Protein AF-A0A969H919-F1 (afdb_monomer_lite)

pLDDT: mean 70.11, std 14.25, range [40.06, 89.38]

Radius of gyration: 25.32 Å; chains: 1; bounding box: 82×39×61 Å

Structure (mmCIF, N/CA/C/O backbone):
data_AF-A0A969H919-F1
#
_entry.id   AF-A0A969H919-F1
#
loop_
_atom_site.group_PDB
_atom_site.id
_atom_site.type_symbol
_atom_site.label_atom_id
_atom_site.label_alt_id
_atom_site.label_comp_id
_atom_site.label_asym_id
_atom_site.label_entity_id
_atom_site.label_seq_id
_atom_site.pdbx_PDB_ins_code
_atom_site.Cartn_x
_atom_site.Cartn_y
_atom_site.Cartn_z
_atom_site.occupancy
_atom_site.B_iso_or_equiv
_atom_site.auth_seq_id
_atom_site.auth_comp_id
_atom_site.auth_asym_id
_atom_site.auth_atom_id
_atom_site.pdbx_PDB_model_num
ATOM 1 N N . MET A 1 1 ? 28.931 14.947 -21.858 1.00 48.88 1 MET A N 1
ATOM 2 C CA . MET A 1 1 ? 27.547 15.293 -21.478 1.00 48.88 1 MET A CA 1
ATOM 3 C C . MET A 1 1 ? 27.307 14.638 -20.124 1.00 48.88 1 MET A C 1
ATOM 5 O O . MET A 1 1 ? 27.362 13.418 -20.054 1.00 48.88 1 MET A O 1
ATOM 9 N N . GLU A 1 2 ? 27.226 15.414 -19.039 1.00 43.44 2 GLU A N 1
ATOM 10 C CA . GLU A 1 2 ? 27.007 14.856 -17.694 1.00 43.44 2 GLU A CA 1
ATOM 11 C C . GLU A 1 2 ? 25.604 14.253 -17.611 1.00 43.44 2 GLU A C 1
ATOM 13 O O . GLU A 1 2 ? 24.612 14.937 -17.853 1.00 43.44 2 GLU A O 1
ATOM 18 N N . ILE A 1 3 ? 25.525 12.963 -17.283 1.00 48.75 3 ILE A N 1
ATOM 19 C CA . ILE A 1 3 ? 24.255 12.283 -17.038 1.00 48.75 3 ILE A CA 1
ATOM 20 C C . ILE A 1 3 ? 23.830 12.653 -15.620 1.00 48.75 3 ILE A C 1
ATOM 22 O O . ILE A 1 3 ? 24.345 12.113 -14.637 1.00 48.75 3 ILE A O 1
ATOM 26 N N . THR A 1 4 ? 22.912 13.607 -15.511 1.00 52.22 4 THR A N 1
ATOM 27 C CA . THR A 1 4 ? 22.287 13.974 -14.243 1.00 52.22 4 THR A CA 1
ATOM 28 C C . THR A 1 4 ? 21.532 12.750 -13.720 1.00 52.22 4 THR A C 1
ATOM 30 O O . THR A 1 4 ? 20.587 12.272 -14.345 1.00 52.22 4 THR A O 1
ATOM 33 N N . LYS A 1 5 ? 21.983 12.176 -12.599 1.00 56.66 5 LYS A N 1
ATOM 34 C CA . LYS A 1 5 ? 21.249 11.100 -11.918 1.00 56.66 5 LYS A CA 1
ATOM 35 C C . LYS A 1 5 ? 19.921 11.671 -11.416 1.00 56.66 5 LYS A C 1
ATOM 37 O O . LYS A 1 5 ? 19.916 12.774 -10.873 1.00 56.66 5 LYS A O 1
ATOM 42 N N . GLY A 1 6 ? 18.825 10.928 -11.590 1.00 55.72 6 GLY A N 1
ATOM 43 C CA . GLY A 1 6 ? 17.487 11.369 -11.186 1.00 55.72 6 GLY A CA 1
ATOM 44 C C . GLY A 1 6 ? 17.473 11.885 -9.746 1.00 55.72 6 GLY A C 1
ATOM 45 O O . GLY A 1 6 ? 17.909 11.186 -8.829 1.00 55.72 6 GLY A O 1
ATOM 46 N N . ASN A 1 7 ? 17.018 13.124 -9.563 1.00 61.56 7 ASN A N 1
ATOM 47 C CA . ASN A 1 7 ? 17.031 13.820 -8.282 1.00 61.56 7 ASN A CA 1
ATOM 48 C C . ASN A 1 7 ? 15.614 14.291 -7.931 1.00 61.56 7 ASN A C 1
ATOM 50 O O . ASN A 1 7 ? 15.040 15.130 -8.618 1.00 61.56 7 ASN A O 1
ATOM 54 N N . ASN A 1 8 ? 15.063 13.778 -6.828 1.00 64.06 8 ASN A N 1
ATOM 55 C CA . ASN A 1 8 ? 13.723 14.143 -6.351 1.00 64.06 8 ASN A CA 1
ATOM 56 C C . ASN A 1 8 ? 13.673 15.521 -5.664 1.00 64.06 8 ASN A C 1
ATOM 58 O O . ASN A 1 8 ? 12.596 15.977 -5.293 1.00 64.06 8 ASN A O 1
ATOM 62 N N . SER A 1 9 ? 14.817 16.186 -5.492 1.00 75.69 9 SER A N 1
ATOM 63 C CA . SER A 1 9 ? 14.928 17.515 -4.876 1.00 75.69 9 SER A CA 1
ATOM 64 C C . SER A 1 9 ? 14.802 18.664 -5.885 1.00 75.69 9 SER A C 1
ATOM 66 O O . SER A 1 9 ? 15.051 19.820 -5.540 1.00 75.69 9 SER A O 1
ATOM 68 N N . LEU A 1 10 ? 14.472 18.371 -7.146 1.00 75.31 10 LEU A N 1
ATOM 69 C CA . LEU A 1 10 ? 14.323 19.387 -8.183 1.00 75.31 10 LEU A CA 1
ATOM 70 C C . LEU A 1 10 ? 13.048 20.210 -7.976 1.00 75.31 10 LEU A C 1
ATOM 72 O O . LEU A 1 10 ? 11.982 19.688 -7.658 1.00 75.31 10 LEU A O 1
ATOM 76 N N . ASN A 1 11 ? 13.154 21.519 -8.202 1.00 81.12 11 ASN A N 1
ATOM 77 C CA . ASN A 1 11 ? 11.986 22.391 -8.222 1.00 81.12 11 ASN A CA 1
ATOM 78 C C . ASN A 1 11 ? 11.147 22.166 -9.497 1.00 81.12 11 ASN A C 1
ATOM 80 O O . ASN A 1 11 ? 11.610 21.595 -10.488 1.00 81.12 11 ASN A O 1
ATOM 84 N N . SER A 1 12 ? 9.909 22.660 -9.485 1.00 78.25 12 SER A N 1
ATOM 85 C CA . SER A 1 12 ? 8.939 22.473 -10.573 1.00 78.25 12 SER A CA 1
ATOM 86 C C . SER A 1 12 ? 9.439 22.953 -11.942 1.00 78.25 12 SER A C 1
ATOM 88 O O . SER A 1 12 ? 9.179 22.299 -12.952 1.00 78.25 12 SER A O 1
ATOM 90 N N . LYS A 1 13 ? 10.199 24.055 -11.989 1.00 85.12 13 LYS A N 1
ATOM 91 C CA . LYS A 1 13 ? 10.779 24.588 -13.231 1.00 85.12 13 LYS A CA 1
ATOM 92 C C . LYS A 1 13 ? 11.828 23.640 -13.813 1.00 85.12 13 LYS A C 1
ATOM 94 O O . LYS A 1 13 ? 11.820 23.394 -15.017 1.00 85.12 13 LYS A O 1
ATOM 99 N N . SER A 1 14 ? 12.707 23.096 -12.976 1.00 81.94 14 SER A N 1
ATOM 100 C CA . SER A 1 14 ? 13.729 22.138 -13.406 1.00 81.94 14 SER A CA 1
ATOM 101 C C . SER A 1 14 ? 13.105 20.835 -13.907 1.00 81.94 14 SER A C 1
ATOM 103 O O . SER A 1 14 ? 13.486 20.360 -14.973 1.00 81.94 14 SER A O 1
ATOM 105 N N . ILE A 1 15 ? 12.082 20.319 -13.214 1.00 79.81 15 ILE A N 1
ATOM 106 C CA . ILE A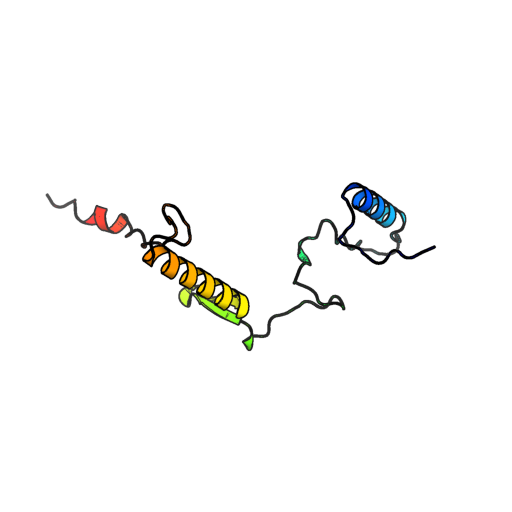 1 15 ? 11.338 19.118 -13.636 1.00 79.81 15 ILE A CA 1
ATOM 107 C C . ILE A 1 15 ? 10.713 19.315 -15.023 1.00 79.81 15 ILE A C 1
ATOM 109 O O . ILE A 1 15 ? 10.784 18.425 -15.869 1.00 79.81 15 ILE A O 1
ATOM 113 N N . PHE A 1 16 ? 10.127 20.487 -15.283 1.00 83.25 16 PHE A N 1
ATOM 114 C CA . PHE A 1 16 ? 9.547 20.801 -16.589 1.00 83.25 16 PHE A CA 1
ATOM 115 C C . PHE A 1 16 ? 10.595 20.785 -17.714 1.00 83.25 16 PHE A C 1
ATOM 117 O O . PHE A 1 16 ? 10.356 20.211 -18.777 1.00 83.25 16 PHE A O 1
ATOM 124 N N . ILE A 1 17 ? 11.770 21.379 -17.478 1.00 87.00 17 ILE A N 1
ATOM 125 C CA . ILE A 1 17 ? 12.865 21.407 -18.460 1.00 87.00 17 ILE A CA 1
ATOM 126 C C . ILE A 1 17 ? 13.380 19.993 -18.740 1.00 87.00 17 ILE A C 1
ATOM 128 O O . ILE A 1 17 ? 13.600 19.641 -19.898 1.00 87.00 17 ILE A O 1
ATOM 132 N N . GLU A 1 18 ? 13.562 19.178 -17.703 1.00 83.38 18 GLU A N 1
ATOM 133 C CA . GLU A 1 18 ? 14.007 17.793 -17.862 1.00 83.38 18 GLU A CA 1
ATOM 134 C C . GLU A 1 18 ? 12.984 16.942 -18.611 1.00 83.38 18 GLU A C 1
ATOM 136 O O . GLU A 1 18 ? 13.371 16.186 -19.499 1.00 83.38 18 GLU A O 1
ATOM 141 N N . ARG A 1 19 ? 11.685 17.118 -18.339 1.00 83.19 19 ARG A N 1
ATOM 142 C CA . ARG A 1 19 ? 10.613 16.444 -19.083 1.00 83.19 19 ARG A CA 1
ATOM 143 C C . ARG A 1 19 ? 10.652 16.801 -20.567 1.00 83.19 19 ARG A C 1
ATOM 145 O O . ARG A 1 19 ? 10.613 15.909 -21.405 1.00 83.19 19 ARG A O 1
ATOM 152 N N . LYS A 1 20 ? 10.805 18.086 -20.898 1.00 85.50 20 LYS A N 1
ATOM 153 C CA . LYS A 1 20 ? 10.901 18.531 -22.295 1.00 85.50 20 LYS A CA 1
ATOM 154 C C . LYS A 1 20 ? 12.134 17.951 -22.999 1.00 85.50 20 LYS A C 1
ATOM 156 O O . LYS A 1 20 ? 12.026 17.474 -24.121 1.00 85.50 20 LYS A O 1
ATOM 161 N N . LYS A 1 21 ? 13.287 17.922 -22.321 1.00 85.62 21 LYS A N 1
ATOM 162 C CA . LYS A 1 21 ? 14.509 17.296 -22.854 1.00 85.62 21 LYS A CA 1
ATOM 163 C C . LYS A 1 21 ? 14.358 15.792 -23.041 1.00 85.62 21 LYS A C 1
ATOM 165 O O . LYS A 1 21 ? 14.822 15.264 -24.042 1.00 85.62 21 LYS A O 1
ATOM 170 N N . TYR A 1 22 ? 13.725 15.104 -22.092 1.00 82.25 22 TYR A N 1
ATOM 171 C CA . TYR A 1 22 ? 13.392 13.692 -22.249 1.00 82.25 22 TYR A CA 1
ATOM 172 C C . TYR A 1 22 ? 12.500 13.497 -23.469 1.00 82.25 22 TYR A C 1
ATOM 174 O O . TYR A 1 22 ? 12.739 12.583 -24.244 1.00 82.25 22 TYR A O 1
ATOM 182 N N . ASP A 1 23 ? 11.530 14.386 -23.690 1.00 81.94 23 ASP A N 1
ATOM 183 C CA . ASP A 1 23 ? 10.648 14.284 -24.841 1.00 8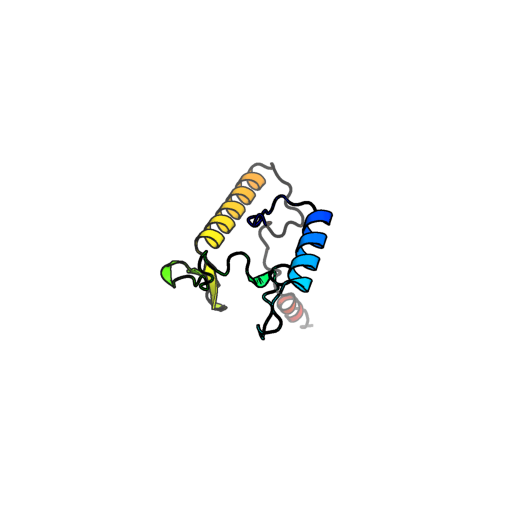1.94 23 ASP A CA 1
ATOM 184 C C . ASP A 1 23 ? 11.368 14.451 -26.183 1.00 81.94 23 ASP A C 1
ATOM 186 O O . ASP A 1 23 ? 11.057 13.703 -27.106 1.00 81.94 23 ASP A O 1
ATOM 190 N N . GLU A 1 24 ? 12.332 15.368 -26.260 1.00 84.56 24 GLU A N 1
ATOM 191 C CA . GLU A 1 24 ? 13.147 15.648 -27.452 1.00 84.56 24 GLU A CA 1
ATOM 192 C C . GLU A 1 24 ? 14.229 14.589 -27.714 1.00 84.56 24 GLU A C 1
ATOM 194 O O . GLU A 1 24 ? 14.577 14.330 -28.862 1.00 84.56 24 GLU A O 1
ATOM 199 N N . LEU A 1 25 ? 14.784 13.988 -26.658 1.00 84.62 25 LEU A N 1
ATOM 200 C CA . LEU A 1 25 ? 15.878 13.016 -26.754 1.00 84.62 25 LEU A CA 1
ATOM 201 C C . LEU A 1 25 ? 15.398 11.562 -26.763 1.00 84.62 25 LEU A C 1
ATOM 203 O O . LEU A 1 25 ? 16.216 10.660 -26.959 1.00 84.62 25 LEU A O 1
ATOM 207 N N . PHE A 1 26 ? 14.110 11.303 -26.506 1.00 81.56 26 PHE A N 1
ATOM 208 C CA . PHE A 1 26 ? 13.601 9.937 -26.479 1.00 81.56 26 PHE A CA 1
ATOM 209 C C . PHE A 1 26 ? 13.648 9.338 -27.892 1.00 81.56 26 PHE A C 1
ATOM 211 O O . PHE A 1 26 ? 13.060 9.907 -28.811 1.00 81.56 26 PHE A O 1
ATOM 218 N N . PRO A 1 27 ? 14.323 8.196 -28.091 1.00 83.31 27 PRO A N 1
ATOM 219 C CA . PRO A 1 27 ? 14.498 7.630 -29.419 1.00 83.31 27 PRO A CA 1
ATOM 220 C C . PRO A 1 27 ? 13.157 7.187 -30.016 1.00 83.31 27 PRO A C 1
ATOM 222 O O . PRO A 1 27 ? 12.437 6.385 -29.420 1.00 83.31 27 PRO A O 1
ATOM 225 N N . GLU A 1 28 ? 12.858 7.658 -31.231 1.00 79.31 28 GLU A N 1
ATOM 226 C CA . GLU A 1 28 ? 11.620 7.335 -31.964 1.00 79.31 28 GLU A CA 1
ATOM 227 C C . GLU A 1 28 ? 11.467 5.834 -32.255 1.00 79.31 28 GLU A C 1
ATOM 229 O O . GLU A 1 28 ? 10.359 5.333 -32.428 1.00 79.31 28 GLU A O 1
ATOM 234 N N . SER A 1 29 ? 12.576 5.089 -32.255 1.00 81.00 29 SER A N 1
ATOM 235 C CA . SER A 1 29 ? 12.586 3.635 -32.435 1.00 81.00 29 SER A CA 1
ATOM 236 C C . SER A 1 29 ? 11.944 2.865 -31.276 1.00 81.00 29 SER A C 1
ATOM 238 O O . SER A 1 29 ? 11.722 1.659 -31.389 1.00 81.00 29 SER A O 1
ATOM 240 N N . VAL A 1 30 ? 11.679 3.514 -30.138 1.00 76.69 30 VAL A N 1
ATOM 241 C CA . VAL A 1 30 ? 11.057 2.877 -28.975 1.00 76.69 30 VAL A CA 1
ATOM 242 C C . VAL A 1 30 ? 9.545 3.095 -29.019 1.00 76.69 30 VAL A C 1
ATOM 244 O O . VAL A 1 30 ? 9.041 4.176 -28.735 1.00 76.69 30 VAL A O 1
ATOM 247 N N . ILE A 1 31 ? 8.820 2.010 -29.310 1.00 69.31 31 ILE A N 1
ATOM 248 C CA . ILE A 1 31 ? 7.359 1.952 -29.530 1.00 69.31 31 ILE A CA 1
ATOM 249 C C . ILE A 1 31 ? 6.547 2.543 -28.364 1.00 69.31 31 ILE A C 1
ATOM 251 O O . ILE A 1 31 ? 5.424 3.009 -28.552 1.00 69.31 31 ILE A O 1
ATOM 255 N N . ARG A 1 32 ? 7.091 2.521 -27.142 1.00 69.19 32 ARG A N 1
ATOM 256 C CA . ARG A 1 32 ? 6.392 3.000 -25.950 1.00 69.19 32 ARG A CA 1
ATOM 257 C C . ARG A 1 32 ? 7.310 3.817 -25.056 1.00 69.19 32 ARG A C 1
ATOM 259 O O . ARG A 1 32 ? 8.221 3.291 -24.421 1.00 69.19 32 ARG A O 1
ATOM 266 N N . LYS A 1 33 ? 7.017 5.109 -24.973 1.00 70.56 33 LYS A N 1
ATOM 267 C CA . LYS A 1 33 ? 7.656 6.028 -24.038 1.00 70.56 33 LYS A CA 1
ATOM 268 C C . LYS A 1 33 ? 7.222 5.712 -22.612 1.00 70.56 33 LYS A C 1
ATOM 270 O O . LYS A 1 33 ? 6.026 5.645 -22.335 1.00 70.56 33 LYS A O 1
ATOM 275 N N . ILE A 1 34 ? 8.182 5.515 -21.713 1.00 65.25 34 ILE A N 1
ATOM 276 C CA . ILE A 1 34 ? 7.893 5.269 -20.298 1.00 65.25 34 ILE A CA 1
ATOM 277 C C . ILE A 1 34 ? 7.658 6.627 -19.627 1.00 65.25 34 ILE A C 1
ATOM 279 O O . ILE A 1 34 ? 8.602 7.359 -19.338 1.00 65.25 34 ILE A O 1
ATOM 283 N N . ASN A 1 35 ? 6.396 6.980 -19.385 1.00 66.25 35 ASN A N 1
ATOM 284 C CA . ASN A 1 35 ? 6.040 8.247 -18.751 1.00 66.25 35 ASN A CA 1
ATOM 285 C C . ASN A 1 35 ? 5.922 8.094 -17.227 1.00 66.25 35 ASN A C 1
ATOM 287 O O . ASN A 1 35 ? 4.827 8.061 -16.676 1.00 66.25 35 ASN A O 1
ATOM 291 N N . LEU A 1 36 ? 7.060 8.058 -16.531 1.00 66.56 36 LEU A N 1
ATOM 292 C CA . LEU A 1 36 ? 7.123 8.017 -15.060 1.00 66.56 36 LEU A CA 1
ATOM 293 C C . LEU A 1 36 ? 6.563 9.280 -14.363 1.00 66.56 36 LEU A C 1
ATOM 295 O O . LEU A 1 36 ? 6.380 9.271 -13.148 1.00 66.56 36 LEU A O 1
ATOM 299 N N . TRP A 1 37 ? 6.319 10.367 -15.103 1.00 65.50 37 TRP A N 1
ATOM 300 C CA . TRP A 1 37 ? 5.913 11.672 -14.570 1.00 65.50 37 TRP A CA 1
ATOM 301 C C . TRP A 1 37 ? 4.402 11.718 -14.351 1.00 65.50 37 TRP A C 1
ATOM 303 O O . TRP A 1 37 ? 3.939 12.210 -13.322 1.00 65.50 37 TRP A O 1
ATOM 313 N N . ASP A 1 38 ? 3.643 11.170 -15.301 1.00 62.12 38 ASP A N 1
ATOM 314 C CA . ASP A 1 38 ? 2.185 11.094 -15.210 1.00 62.12 38 ASP A CA 1
ATOM 315 C C . ASP A 1 38 ? 1.719 9.726 -14.676 1.00 62.12 38 ASP A C 1
ATOM 317 O O . ASP A 1 38 ? 0.670 9.632 -14.030 1.00 62.12 38 ASP A O 1
ATOM 321 N N . GLU A 1 39 ? 2.514 8.661 -14.855 1.00 58.44 39 GLU A N 1
ATOM 322 C CA . GLU A 1 39 ? 2.225 7.341 -14.290 1.00 58.44 39 GLU A CA 1
ATOM 323 C C . GLU A 1 39 ? 2.580 7.278 -12.795 1.00 58.44 39 GLU A C 1
ATOM 325 O O . GLU A 1 39 ? 3.534 6.632 -12.361 1.00 58.44 39 GLU A O 1
ATOM 330 N N . LYS A 1 40 ? 1.706 7.853 -11.956 1.00 56.81 40 LYS A N 1
ATOM 331 C CA . LYS A 1 40 ? 1.716 7.673 -10.484 1.00 56.81 40 LYS A CA 1
ATOM 332 C C . LYS A 1 40 ? 1.575 6.205 -10.043 1.00 56.81 40 LYS A C 1
ATOM 334 O O . LYS A 1 40 ? 1.695 5.886 -8.863 1.00 56.81 40 LYS A O 1
ATOM 339 N N . ASN A 1 41 ? 1.319 5.307 -10.991 1.00 52.44 41 ASN A N 1
ATOM 340 C CA . ASN A 1 41 ? 1.088 3.885 -10.791 1.00 52.44 41 ASN A CA 1
ATOM 341 C C . ASN A 1 41 ? 2.350 3.073 -10.489 1.00 52.44 41 ASN A C 1
ATOM 343 O O . ASN A 1 41 ? 2.222 1.866 -10.342 1.00 52.44 41 ASN A O 1
ATOM 347 N N . LEU A 1 42 ? 3.538 3.675 -10.404 1.00 48.84 42 LEU A N 1
ATOM 348 C CA . LEU A 1 42 ? 4.781 2.933 -10.155 1.00 48.84 42 LEU A CA 1
ATOM 349 C C . LEU A 1 42 ? 5.339 3.122 -8.741 1.00 48.84 42 LEU A C 1
ATOM 351 O O . LEU A 1 42 ? 6.153 2.312 -8.294 1.00 48.84 42 LEU A O 1
ATOM 355 N N . PHE A 1 43 ? 4.862 4.120 -7.988 1.00 47.31 43 PHE A N 1
ATOM 356 C CA . PHE A 1 43 ? 5.294 4.304 -6.603 1.00 47.31 43 PHE A CA 1
ATOM 357 C C . PHE A 1 43 ? 4.889 3.094 -5.749 1.00 47.31 43 PHE A C 1
ATOM 359 O O . PHE A 1 43 ? 3.707 2.802 -5.573 1.00 47.31 43 PHE A O 1
ATOM 366 N N . GLY A 1 44 ? 5.892 2.368 -5.247 1.00 55.25 44 GLY A N 1
ATOM 367 C CA . GLY A 1 44 ? 5.717 1.192 -4.389 1.00 55.25 44 GLY A CA 1
ATOM 368 C C . GLY A 1 44 ? 5.280 -0.093 -5.103 1.00 55.25 44 GLY A C 1
ATOM 369 O O . GLY A 1 44 ? 5.047 -1.092 -4.428 1.00 55.25 44 GLY A O 1
ATOM 370 N N . LYS A 1 45 ? 5.173 -0.089 -6.438 1.00 60.03 45 LYS A N 1
ATOM 371 C CA . LYS A 1 45 ? 4.721 -1.245 -7.233 1.00 60.03 45 LYS A CA 1
ATOM 372 C C . LYS A 1 45 ? 5.838 -1.970 -7.976 1.00 60.03 45 LYS A C 1
ATOM 374 O O . LYS A 1 45 ? 5.601 -3.091 -8.413 1.00 60.03 45 LYS A O 1
ATOM 379 N N . VAL A 1 46 ? 7.026 -1.377 -8.108 1.00 62.88 46 VAL A N 1
ATOM 380 C CA . VAL A 1 46 ? 8.181 -1.996 -8.778 1.00 62.88 46 VAL A CA 1
ATOM 381 C C . VAL A 1 46 ? 9.468 -1.860 -7.960 1.00 62.88 46 VAL A C 1
ATOM 383 O O . VAL A 1 46 ? 9.636 -0.890 -7.218 1.00 62.88 46 VAL A O 1
ATOM 386 N N . ASP A 1 47 ? 10.357 -2.851 -8.052 1.00 73.06 47 ASP A N 1
ATOM 387 C CA . ASP A 1 47 ? 11.672 -2.843 -7.403 1.00 73.06 47 ASP A CA 1
ATOM 388 C C . ASP A 1 47 ? 12.708 -2.019 -8.202 1.00 73.06 47 ASP A C 1
ATOM 390 O O . ASP A 1 47 ? 12.408 -1.418 -9.234 1.00 73.06 47 ASP A O 1
ATOM 394 N N . ARG A 1 48 ? 13.963 -1.982 -7.730 1.00 71.81 48 ARG A N 1
ATOM 395 C CA . ARG A 1 48 ? 15.058 -1.243 -8.397 1.00 71.81 48 ARG A CA 1
ATOM 396 C C . ARG A 1 48 ? 15.416 -1.783 -9.787 1.00 71.81 48 ARG A C 1
ATOM 398 O O . ARG A 1 48 ? 16.113 -1.100 -10.531 1.00 71.81 48 ARG A O 1
ATOM 405 N N . PHE A 1 49 ? 14.966 -2.988 -10.112 1.00 74.88 49 PHE A N 1
ATOM 406 C CA . PHE A 1 49 ? 15.153 -3.657 -11.394 1.00 74.88 49 PHE A CA 1
ATOM 407 C C . PHE A 1 49 ? 13.869 -3.638 -12.235 1.00 74.88 49 PHE A C 1
ATOM 409 O O . PHE A 1 49 ? 13.789 -4.330 -13.245 1.00 74.88 49 PHE A O 1
ATOM 416 N N . ASN A 1 50 ? 12.884 -2.820 -11.843 1.00 63.59 50 ASN A N 1
ATOM 417 C CA . ASN A 1 50 ? 11.588 -2.680 -12.498 1.00 63.59 50 ASN A CA 1
ATOM 418 C C . ASN A 1 50 ? 10.719 -3.955 -12.465 1.00 63.59 50 ASN A C 1
ATOM 420 O O . ASN A 1 50 ? 9.777 -4.084 -13.248 1.00 63.59 50 ASN A O 1
ATOM 424 N N . ASN A 1 51 ? 11.000 -4.895 -11.558 1.00 70.31 51 ASN A N 1
ATOM 425 C CA . ASN A 1 51 ? 10.133 -6.050 -11.354 1.00 70.31 51 ASN A CA 1
ATOM 426 C C . ASN A 1 51 ? 8.923 -5.644 -10.511 1.00 70.31 51 ASN A C 1
ATOM 428 O O . ASN A 1 51 ? 9.098 -4.922 -9.526 1.00 70.31 51 ASN A O 1
ATOM 432 N N . PRO A 1 52 ? 7.712 -6.134 -10.817 1.00 70.19 52 PRO A N 1
ATOM 433 C CA . PRO A 1 52 ? 6.549 -5.886 -9.981 1.00 70.19 52 PRO A CA 1
ATOM 434 C C . PRO A 1 52 ? 6.765 -6.442 -8.567 1.00 70.19 52 PRO A C 1
ATO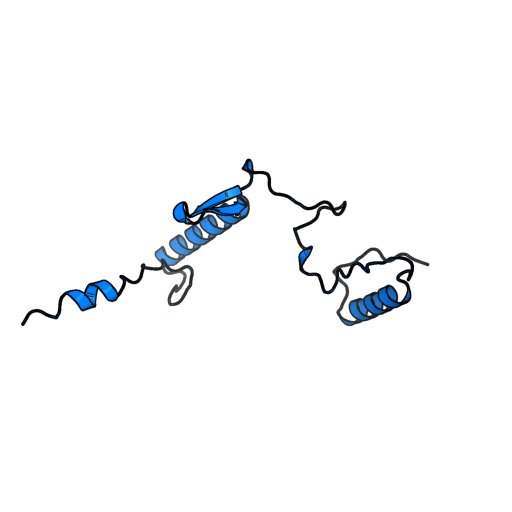M 436 O O . PRO A 1 52 ? 7.106 -7.611 -8.379 1.00 70.19 52 PRO A O 1
ATOM 439 N N . ILE A 1 53 ? 6.536 -5.603 -7.558 1.00 72.06 53 ILE A N 1
ATOM 440 C CA . ILE A 1 53 ? 6.551 -6.007 -6.153 1.00 72.06 53 ILE A CA 1
ATOM 441 C C . ILE A 1 53 ? 5.224 -6.705 -5.868 1.00 72.06 53 ILE A C 1
ATOM 443 O O . ILE A 1 53 ? 4.191 -6.068 -5.662 1.00 72.06 53 ILE A O 1
ATOM 447 N N . ILE A 1 54 ? 5.259 -8.035 -5.863 1.00 79.62 54 ILE A N 1
ATOM 448 C CA . ILE A 1 54 ? 4.116 -8.875 -5.506 1.00 79.62 54 ILE A CA 1
ATOM 449 C C . ILE A 1 54 ? 4.279 -9.306 -4.050 1.00 79.62 54 ILE A C 1
ATOM 451 O O . ILE A 1 54 ? 5.291 -9.898 -3.663 1.00 79.62 54 ILE A O 1
ATOM 455 N N . LEU A 1 55 ? 3.275 -9.009 -3.225 1.00 79.88 55 LEU A N 1
ATOM 456 C CA . LEU A 1 55 ? 3.247 -9.486 -1.848 1.00 79.88 55 LEU A CA 1
ATOM 457 C C . LEU A 1 55 ? 3.044 -11.002 -1.844 1.00 79.88 55 LEU A C 1
ATOM 459 O O . LEU A 1 55 ? 2.106 -11.520 -2.444 1.00 79.88 55 LEU A O 1
ATOM 463 N N . LYS A 1 56 ? 3.918 -11.719 -1.135 1.00 85.12 56 LYS A N 1
ATOM 464 C CA . LYS A 1 56 ? 3.722 -13.148 -0.863 1.00 85.12 56 LYS A CA 1
ATOM 465 C C . LYS A 1 56 ? 2.480 -13.333 0.012 1.00 85.12 56 LYS A C 1
ATOM 467 O O . LYS A 1 56 ? 2.233 -12.501 0.880 1.00 85.12 56 LYS A O 1
ATOM 472 N N . ASN A 1 57 ? 1.785 -14.465 -0.121 1.00 85.50 57 ASN A N 1
ATOM 473 C CA . ASN A 1 57 ? 0.592 -14.781 0.684 1.00 85.50 57 ASN A CA 1
ATOM 474 C C . ASN A 1 57 ? 0.830 -14.647 2.203 1.00 85.50 57 ASN A C 1
ATOM 476 O O . ASN A 1 57 ? -0.043 -14.196 2.927 1.00 85.50 57 ASN A O 1
ATOM 480 N N . GLN A 1 58 ? 2.038 -14.952 2.686 1.00 89.25 58 GLN A N 1
ATOM 481 C CA . GLN A 1 58 ? 2.418 -14.787 4.099 1.00 89.25 58 GLN A CA 1
ATOM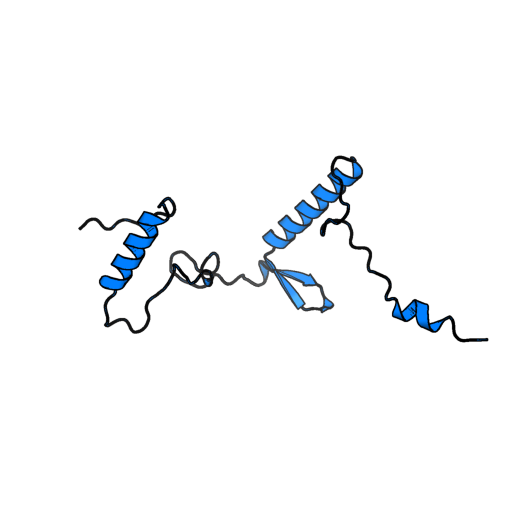 482 C C . GLN A 1 58 ? 2.530 -13.321 4.572 1.00 89.25 58 GLN A C 1
ATOM 484 O O . GLN A 1 58 ? 2.546 -13.053 5.770 1.00 89.25 58 GLN A O 1
ATOM 489 N N . MET A 1 59 ? 2.650 -12.368 3.643 1.00 86.00 59 MET A N 1
ATOM 490 C CA . MET A 1 59 ? 2.805 -10.933 3.914 1.00 86.00 59 MET A CA 1
ATOM 491 C C . MET A 1 59 ? 1.478 -10.169 3.849 1.00 86.00 59 MET A C 1
ATOM 493 O O . MET A 1 59 ? 1.473 -8.949 4.033 1.00 86.00 59 MET A O 1
ATOM 497 N N . VAL A 1 60 ? 0.370 -10.867 3.590 1.00 89.31 60 VAL A N 1
ATOM 498 C CA . VAL A 1 60 ? -0.979 -10.304 3.579 1.00 89.31 60 VAL A CA 1
ATOM 499 C C . VAL A 1 60 ? -1.839 -10.943 4.664 1.00 89.31 60 VAL A C 1
ATOM 501 O O . VAL A 1 60 ? -1.715 -12.128 4.963 1.00 89.31 60 VAL A O 1
ATOM 504 N N . ARG A 1 61 ? -2.737 -10.148 5.244 1.00 89.38 61 ARG A N 1
ATOM 505 C CA . ARG A 1 61 ? -3.769 -10.600 6.183 1.00 89.38 61 ARG A CA 1
ATOM 506 C C . ARG A 1 61 ? -5.133 -10.145 5.690 1.00 89.38 61 ARG A C 1
ATOM 508 O O . ARG A 1 61 ? -5.260 -9.110 5.033 1.00 89.38 61 ARG A O 1
ATOM 515 N N . GLN A 1 62 ? -6.147 -10.937 6.009 1.00 86.56 62 GLN A N 1
ATOM 516 C CA . GLN A 1 62 ? -7.533 -10.621 5.696 1.00 86.56 62 GLN A CA 1
ATOM 517 C C . GLN A 1 62 ? -8.074 -9.601 6.703 1.00 86.56 62 GLN A C 1
ATOM 519 O O . GLN A 1 62 ? -7.942 -9.791 7.910 1.00 86.56 62 GLN A O 1
ATOM 524 N N . ILE A 1 63 ? -8.663 -8.514 6.204 1.00 84.06 63 ILE A N 1
ATOM 525 C CA . ILE A 1 63 ? -9.283 -7.457 7.022 1.00 84.06 63 ILE A CA 1
ATOM 526 C C . ILE A 1 63 ? -10.765 -7.763 7.268 1.00 84.06 63 ILE A C 1
ATOM 528 O O . ILE A 1 63 ? -11.290 -7.462 8.336 1.00 84.06 63 ILE A O 1
ATOM 532 N N . SER A 1 64 ? -11.443 -8.363 6.288 1.00 79.56 64 SER A N 1
ATOM 533 C CA . SER A 1 64 ? -12.861 -8.721 6.365 1.00 79.56 64 SER A CA 1
ATOM 534 C C . SER A 1 64 ? -13.059 -10.135 5.834 1.00 79.56 64 SER A C 1
ATOM 536 O O . SER A 1 64 ? -12.696 -10.421 4.688 1.00 79.56 64 SER A O 1
ATOM 538 N N . VAL A 1 65 ? -13.609 -11.005 6.689 1.00 70.56 65 VAL A N 1
ATOM 539 C CA . VAL A 1 65 ? -13.891 -12.413 6.371 1.00 70.56 65 VAL A CA 1
ATOM 540 C C . VAL A 1 65 ? -14.915 -12.508 5.238 1.00 70.56 65 VAL A C 1
ATOM 542 O O . VAL A 1 65 ? -14.693 -13.236 4.278 1.00 70.56 65 VAL A O 1
ATOM 545 N N . ASP A 1 66 ? -15.959 -11.681 5.287 1.00 77.50 66 ASP A N 1
ATOM 546 C CA . ASP A 1 66 ? -17.106 -11.776 4.377 1.00 77.50 66 ASP A CA 1
ATOM 547 C C . ASP A 1 66 ? -16.818 -11.246 2.962 1.00 77.50 66 ASP A C 1
ATOM 549 O O . ASP A 1 66 ? -17.392 -11.724 1.988 1.00 77.50 66 ASP A O 1
ATOM 553 N N . ASN A 1 67 ? -15.894 -10.288 2.829 1.00 73.69 67 ASN A N 1
ATOM 554 C CA . ASN A 1 67 ? -15.638 -9.590 1.562 1.00 73.69 67 ASN A CA 1
ATOM 555 C C . ASN A 1 67 ? -14.312 -9.974 0.883 1.00 73.69 67 ASN A C 1
ATOM 557 O O . ASN A 1 67 ? -13.944 -9.349 -0.110 1.00 73.69 67 ASN A O 1
ATOM 561 N N . ASN A 1 68 ? -13.570 -10.959 1.410 1.00 81.50 68 ASN A N 1
ATOM 562 C CA . ASN A 1 68 ? -12.258 -11.371 0.879 1.00 81.50 68 ASN A CA 1
ATOM 563 C C . ASN A 1 68 ? -11.285 -10.192 0.660 1.00 81.50 68 ASN A C 1
ATOM 565 O O . ASN A 1 68 ? -10.556 -10.132 -0.331 1.00 81.50 68 ASN A O 1
ATOM 569 N N . ILE A 1 69 ? -11.280 -9.224 1.583 1.00 80.81 69 ILE A N 1
ATOM 570 C CA . ILE A 1 69 ? -10.405 -8.049 1.500 1.00 80.81 69 ILE A CA 1
ATOM 571 C C . ILE A 1 69 ? -9.088 -8.361 2.204 1.00 80.81 69 ILE A C 1
ATOM 573 O O . ILE A 1 69 ? -9.073 -8.615 3.411 1.00 80.81 69 ILE A O 1
ATOM 577 N N . TYR A 1 70 ? -7.984 -8.272 1.464 1.00 84.69 70 TYR A N 1
ATOM 578 C CA . TYR A 1 70 ? -6.630 -8.489 1.969 1.00 84.69 70 TYR A CA 1
ATOM 579 C C . TYR A 1 70 ? -5.816 -7.203 1.919 1.00 84.69 70 TYR A C 1
ATOM 581 O O . TYR A 1 70 ? -5.973 -6.377 1.021 1.00 84.69 70 TYR A O 1
ATOM 589 N N . SER A 1 71 ? -4.906 -7.047 2.873 1.00 85.75 71 SER A N 1
ATOM 590 C CA . SER A 1 71 ? -3.919 -5.971 2.854 1.00 85.75 71 SER A CA 1
ATOM 591 C C . SER A 1 71 ? -2.591 -6.450 3.417 1.00 85.75 71 SER A C 1
ATOM 593 O O . SER A 1 71 ? -2.514 -7.496 4.066 1.00 85.75 71 SER A O 1
ATOM 595 N N . ALA A 1 72 ? -1.533 -5.687 3.159 1.00 87.25 72 ALA A N 1
ATOM 596 C CA . ALA A 1 72 ? -0.208 -5.982 3.675 1.00 87.25 72 ALA A CA 1
ATOM 597 C C . ALA A 1 72 ? -0.200 -5.951 5.210 1.00 87.25 72 ALA A C 1
ATOM 599 O O . ALA A 1 72 ? -0.802 -5.070 5.830 1.00 87.25 72 ALA A O 1
ATOM 600 N N . ASN A 1 73 ? 0.541 -6.874 5.825 1.00 86.38 73 ASN A N 1
ATOM 601 C CA . ASN A 1 73 ? 0.586 -7.010 7.281 1.00 86.38 73 ASN A CA 1
ATOM 602 C C . ASN A 1 73 ? 0.957 -5.702 7.977 1.00 86.38 73 ASN A C 1
ATOM 604 O O . ASN A 1 73 ? 0.249 -5.297 8.893 1.00 86.38 73 ASN A O 1
ATOM 608 N N . PHE A 1 74 ? 1.990 -5.010 7.494 1.00 83.44 74 PHE A N 1
ATOM 609 C CA . PHE A 1 74 ? 2.450 -3.768 8.112 1.00 83.44 74 PHE A CA 1
ATOM 610 C C . PHE A 1 74 ? 1.405 -2.642 8.047 1.00 83.44 74 PHE A C 1
ATOM 612 O O . PHE A 1 74 ? 1.342 -1.823 8.958 1.00 83.44 74 PHE A O 1
ATOM 619 N N . ILE A 1 75 ? 0.567 -2.605 7.000 1.00 84.00 75 ILE A N 1
ATOM 620 C CA . ILE A 1 75 ? -0.518 -1.619 6.875 1.00 84.00 75 ILE A CA 1
ATOM 621 C C . ILE A 1 75 ? -1.574 -1.898 7.939 1.00 84.00 75 ILE A C 1
ATOM 623 O O . ILE A 1 75 ? -2.021 -0.982 8.625 1.00 84.00 75 ILE A O 1
ATOM 627 N N . ILE A 1 76 ? -1.945 -3.170 8.094 1.00 85.56 76 ILE A N 1
ATOM 628 C CA . ILE A 1 76 ? -2.911 -3.614 9.100 1.00 85.56 76 ILE A CA 1
ATOM 629 C C . ILE A 1 76 ? -2.396 -3.301 10.510 1.00 85.56 76 ILE A C 1
ATOM 631 O O . ILE A 1 76 ? -3.133 -2.729 11.311 1.00 85.56 76 ILE A O 1
ATOM 635 N N . ASP A 1 77 ? -1.128 -3.605 10.800 1.00 83.12 77 ASP A N 1
ATOM 636 C CA . ASP A 1 77 ? -0.522 -3.314 12.104 1.00 83.12 77 ASP A CA 1
ATOM 637 C C . ASP A 1 77 ? -0.484 -1.811 12.389 1.00 83.12 77 ASP A C 1
ATOM 639 O O . ASP A 1 77 ? -0.905 -1.382 13.463 1.00 83.12 77 ASP A O 1
ATOM 643 N N . ALA A 1 78 ? -0.045 -1.001 11.420 1.00 82.00 78 ALA A N 1
ATOM 644 C CA . ALA A 1 78 ? -0.011 0.451 11.560 1.00 82.00 78 ALA A CA 1
ATOM 645 C C . ALA A 1 78 ? -1.416 1.024 11.796 1.00 82.00 78 ALA A C 1
ATOM 647 O O . ALA A 1 78 ? -1.611 1.852 12.685 1.00 82.00 78 ALA A O 1
ATOM 648 N N . PHE A 1 79 ? -2.414 0.547 11.050 1.00 83.62 79 PHE A N 1
ATOM 649 C CA . PHE A 1 79 ? -3.800 0.973 11.213 1.00 83.62 79 PHE A CA 1
ATOM 650 C C . PHE A 1 79 ? -4.343 0.639 12.609 1.00 83.62 79 PHE A C 1
ATOM 652 O O . PHE A 1 79 ? -4.905 1.507 13.280 1.00 83.62 79 PHE A O 1
ATOM 659 N N . PHE A 1 80 ? -4.139 -0.591 13.090 1.00 83.31 80 PHE A N 1
ATOM 660 C CA . PHE A 1 80 ? -4.575 -0.978 14.433 1.00 83.31 80 PHE A CA 1
ATOM 661 C C . PHE A 1 80 ? -3.817 -0.239 15.537 1.00 83.31 80 PHE A C 1
ATOM 663 O O . PHE A 1 80 ? -4.421 0.129 16.547 1.00 83.31 80 PHE A O 1
ATOM 670 N N . GLN A 1 81 ? -2.523 0.026 15.348 1.00 85.19 81 GLN A N 1
ATOM 671 C CA . GLN A 1 81 ? -1.735 0.828 16.277 1.00 85.19 81 GLN A CA 1
ATOM 672 C C . GLN A 1 81 ? -2.287 2.250 16.383 1.00 85.19 81 GLN A C 1
ATOM 674 O O . GLN A 1 81 ? -2.488 2.741 17.492 1.00 85.19 81 GLN A O 1
ATOM 679 N N . ILE A 1 82 ? -2.596 2.877 15.246 1.00 81.88 82 ILE A N 1
ATOM 680 C CA . ILE A 1 82 ? -3.235 4.192 15.192 1.00 81.88 82 ILE A CA 1
ATOM 681 C C . ILE A 1 82 ? -4.583 4.145 15.915 1.00 81.88 82 ILE A C 1
ATOM 683 O O . ILE A 1 82 ? -4.803 4.928 16.835 1.00 81.88 82 ILE A O 1
ATOM 687 N N . LYS A 1 83 ? -5.461 3.190 15.582 1.00 82.00 83 LYS A N 1
ATOM 688 C CA . LYS A 1 83 ? -6.771 3.049 16.238 1.00 82.00 83 LYS A CA 1
ATOM 689 C C . LYS A 1 83 ? -6.637 2.937 17.762 1.00 82.00 83 LYS A C 1
ATOM 691 O O . LYS A 1 83 ? -7.384 3.580 18.494 1.00 82.00 83 LYS A O 1
ATOM 696 N N . ARG A 1 84 ? -5.661 2.166 18.249 1.00 83.88 84 ARG A N 1
ATOM 697 C CA . ARG A 1 84 ? -5.370 2.031 19.684 1.00 83.88 84 ARG A CA 1
ATOM 698 C C . ARG A 1 84 ? -4.906 3.347 20.313 1.00 83.88 84 ARG A C 1
ATOM 700 O O . ARG A 1 84 ? -5.389 3.699 21.383 1.00 83.88 84 ARG A O 1
ATOM 707 N N . GLU A 1 85 ? -3.999 4.071 19.660 1.00 83.69 85 GLU A N 1
ATOM 708 C CA . GLU A 1 85 ? -3.528 5.389 20.116 1.00 83.69 85 GLU A CA 1
ATOM 709 C C . GLU A 1 85 ? -4.674 6.400 20.216 1.00 83.69 85 GLU A C 1
ATOM 711 O O . GLU A 1 85 ? -4.774 7.136 21.198 1.00 83.69 85 GLU A O 1
ATOM 716 N N . PHE A 1 86 ? -5.565 6.413 19.223 1.00 77.31 86 PHE A N 1
ATOM 717 C CA . PHE A 1 86 ? -6.751 7.263 19.229 1.00 77.31 86 PHE A CA 1
ATOM 718 C C . PHE A 1 86 ? -7.668 6.940 20.416 1.00 77.31 86 PHE A C 1
ATOM 720 O O . PHE A 1 86 ? -7.978 7.845 21.188 1.00 77.31 86 PHE A O 1
ATOM 727 N N . LYS A 1 87 ? -7.994 5.662 20.651 1.00 80.31 87 LYS A N 1
ATOM 728 C CA . LYS A 1 87 ? -8.800 5.249 21.817 1.00 80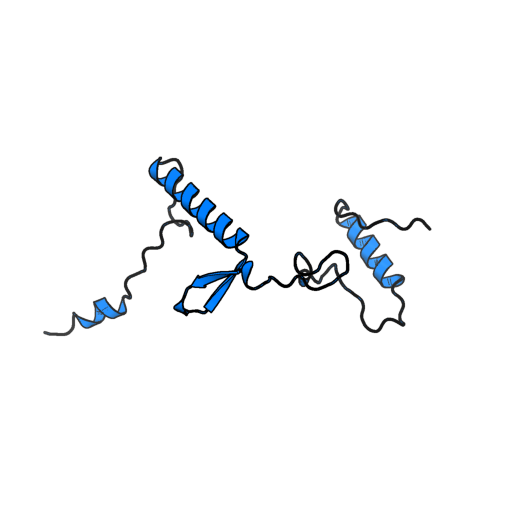.31 87 LYS A CA 1
ATOM 729 C C . LYS A 1 87 ? -8.158 5.623 23.154 1.00 80.31 87 LYS A C 1
ATOM 731 O O . LYS A 1 87 ? -8.829 6.110 24.059 1.00 80.31 87 LYS A O 1
ATOM 736 N N . GLU A 1 88 ? -6.845 5.436 23.295 1.00 81.19 88 GLU A N 1
ATOM 737 C CA . GLU A 1 88 ? -6.142 5.812 24.528 1.00 81.19 88 GLU A CA 1
ATOM 738 C C . GLU A 1 88 ? -6.149 7.325 24.770 1.00 81.19 88 GLU A C 1
ATOM 740 O O . GLU A 1 88 ? -6.264 7.773 25.914 1.00 81.19 88 GLU A O 1
ATOM 745 N N . LYS A 1 89 ? -6.027 8.128 23.710 1.00 76.56 89 LYS A N 1
ATOM 746 C CA . LYS A 1 89 ? -6.076 9.590 23.817 1.00 76.56 89 LYS A CA 1
ATOM 747 C C . LYS A 1 89 ? -7.489 10.101 24.088 1.00 76.56 89 LYS A C 1
ATOM 749 O O . LYS A 1 89 ? -7.625 11.031 24.882 1.00 76.56 89 LYS A O 1
ATOM 754 N N . GLU A 1 90 ? -8.511 9.486 23.499 1.00 76.50 90 GLU A N 1
ATOM 755 C CA . GLU A 1 90 ? -9.924 9.762 23.783 1.00 76.50 90 GLU A CA 1
ATOM 756 C C . GLU A 1 90 ? -10.254 9.488 25.252 1.00 76.50 90 GLU A C 1
ATOM 758 O O . GLU A 1 90 ? -10.743 10.376 25.946 1.00 76.50 90 GLU A O 1
ATOM 763 N N . ARG A 1 91 ? -9.881 8.308 25.775 1.00 75.88 91 ARG A N 1
ATOM 764 C CA . ARG A 1 91 ? -10.086 7.938 27.189 1.00 75.88 91 ARG A CA 1
ATOM 765 C C . ARG A 1 91 ? -9.472 8.949 28.160 1.00 75.88 91 ARG A C 1
ATOM 767 O O . ARG A 1 91 ? -9.973 9.145 29.263 1.00 75.88 91 ARG A O 1
ATOM 774 N N . ARG A 1 92 ? -8.371 9.589 27.762 1.00 79.75 92 ARG A N 1
ATOM 775 C CA . ARG A 1 92 ? -7.674 10.624 28.543 1.00 79.75 92 ARG A CA 1
ATOM 776 C C . ARG A 1 92 ? -8.214 12.039 28.295 1.00 79.75 92 ARG A C 1
ATOM 778 O O . ARG A 1 92 ? -7.600 12.981 28.785 1.00 79.75 92 ARG A O 1
ATOM 785 N N . GLN A 1 93 ? -9.291 12.189 27.519 1.00 75.94 93 GLN A N 1
ATOM 786 C CA . GLN A 1 93 ? -9.868 13.465 27.073 1.00 75.94 93 GLN A CA 1
ATOM 787 C C . GLN A 1 93 ? -8.847 14.385 26.380 1.00 75.94 93 GLN A C 1
ATOM 789 O O . GLN A 1 93 ? -8.934 15.607 26.443 1.00 75.94 93 GLN A O 1
ATOM 794 N N . ARG A 1 94 ? -7.834 13.801 25.726 1.00 67.88 94 ARG A N 1
ATOM 795 C CA . ARG A 1 94 ? -6.751 14.550 25.062 1.00 67.88 94 ARG A CA 1
ATOM 796 C C . ARG A 1 94 ? -7.028 14.847 23.592 1.00 67.88 94 ARG A C 1
ATOM 798 O O . ARG A 1 94 ? -6.215 15.512 22.957 1.00 67.88 94 ARG A O 1
ATOM 805 N N . ILE A 1 95 ? -8.126 14.331 23.050 1.00 64.50 95 ILE A N 1
ATOM 806 C CA . ILE A 1 95 ? -8.592 14.575 21.685 1.00 64.50 95 ILE A CA 1
ATOM 807 C C . ILE A 1 95 ? -10.123 14.636 21.684 1.00 64.50 95 ILE A C 1
ATOM 809 O O . ILE A 1 95 ? -10.761 13.888 22.421 1.00 64.50 95 ILE A O 1
ATOM 813 N N . ASN A 1 96 ? -10.695 15.515 20.861 1.00 65.31 96 ASN A N 1
ATOM 814 C CA . ASN A 1 96 ? -12.115 15.486 20.515 1.00 65.31 96 ASN A CA 1
ATOM 815 C C . ASN A 1 96 ? -12.271 14.632 19.244 1.00 65.31 96 ASN A C 1
ATOM 817 O O . ASN A 1 96 ? -11.555 14.862 18.268 1.00 65.31 96 ASN A O 1
ATOM 821 N N . LEU A 1 97 ? -13.151 13.630 19.281 1.00 64.69 97 LEU A N 1
ATOM 822 C CA . LEU A 1 97 ? -13.411 12.716 18.167 1.00 64.69 97 LEU A CA 1
ATOM 823 C C . LEU A 1 97 ? -14.744 12.966 17.456 1.00 64.69 97 LEU A C 1
ATOM 825 O O . LEU A 1 97 ? -15.076 12.205 16.547 1.00 64.69 97 LEU A O 1
ATOM 829 N N . ASP A 1 98 ? -15.466 14.038 17.793 1.00 66.31 98 ASP A N 1
ATOM 830 C CA . ASP A 1 98 ? -16.693 14.412 17.088 1.00 66.31 98 ASP A CA 1
ATOM 831 C C . ASP A 1 98 ? -16.457 14.526 15.575 1.00 66.31 98 ASP A C 1
ATOM 833 O O . ASP A 1 98 ? -15.620 15.294 15.098 1.00 66.31 98 ASP A O 1
ATOM 837 N N . GLY A 1 99 ? -17.195 13.718 14.808 1.00 65.00 99 GLY A N 1
ATOM 838 C CA . GLY A 1 99 ? -17.113 13.668 13.345 1.00 65.00 99 GLY A CA 1
ATOM 839 C C . GLY A 1 99 ? -15.881 12.954 12.774 1.00 65.00 99 GLY A C 1
ATOM 840 O O . GLY A 1 99 ? -15.722 12.900 11.554 1.00 65.00 99 GLY A O 1
ATOM 841 N N . SER A 1 100 ? -15.010 12.387 13.612 1.00 63.94 100 SER A N 1
ATOM 842 C CA . SER A 1 100 ? -13.842 11.639 13.147 1.00 63.94 100 SER A CA 1
ATOM 843 C C . SER A 1 100 ? -14.247 10.276 12.588 1.00 63.94 100 SER A C 1
ATOM 845 O O . SER A 1 100 ? -14.918 9.495 13.255 1.00 63.94 100 SER A O 1
ATOM 847 N N . VAL A 1 101 ? -13.739 9.920 11.403 1.00 64.31 101 VA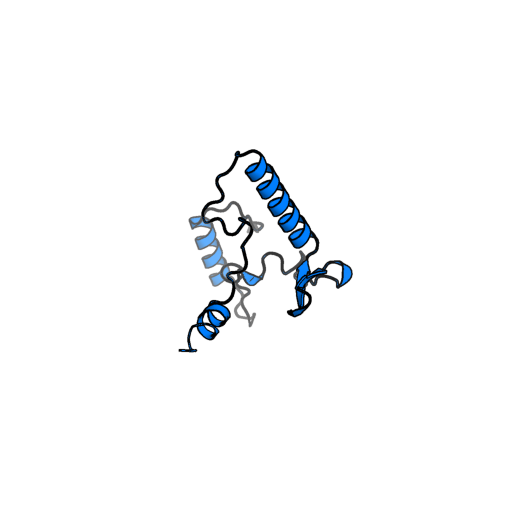L A N 1
ATOM 848 C CA . VAL A 1 101 ? -13.855 8.555 10.841 1.00 64.31 101 VAL A CA 1
ATOM 849 C C . VAL A 1 101 ? -13.163 7.483 11.697 1.00 64.31 101 VAL A C 1
ATOM 851 O O . VAL A 1 101 ? -13.315 6.291 11.440 1.00 64.31 101 VAL A O 1
ATOM 854 N N . PHE A 1 102 ? -12.378 7.909 12.691 1.00 55.66 102 PHE A N 1
ATOM 855 C CA . PHE A 1 102 ? -11.699 7.048 13.657 1.00 55.66 102 PHE A CA 1
ATOM 856 C C . PHE A 1 102 ? -12.418 6.963 15.006 1.00 55.66 102 PHE A C 1
ATOM 858 O O . PHE A 1 102 ? -11.986 6.172 15.847 1.00 55.66 102 PHE A O 1
ATOM 865 N N . ALA A 1 103 ? -13.484 7.747 15.216 1.00 61.41 103 ALA A N 1
ATOM 866 C CA . ALA A 1 103 ? -14.434 7.466 16.284 1.00 61.41 103 ALA A CA 1
ATOM 867 C C . ALA A 1 103 ? -15.014 6.064 16.048 1.00 61.41 103 ALA A C 1
ATOM 869 O O . ALA A 1 103 ? -15.124 5.625 14.897 1.00 61.41 103 ALA A O 1
ATOM 870 N N . ASP A 1 104 ? -15.338 5.328 17.114 1.00 59.22 104 ASP A N 1
ATOM 871 C CA . ASP A 1 104 ? -16.018 4.046 16.946 1.00 59.22 104 ASP A CA 1
ATOM 872 C C . ASP A 1 104 ? -17.324 4.302 16.172 1.00 59.22 104 ASP A C 1
ATOM 874 O O . ASP A 1 104 ? -18.251 4.939 16.665 1.00 59.22 104 ASP A O 1
ATOM 878 N N . LEU A 1 105 ? -17.361 3.859 14.912 1.00 48.25 105 LEU A N 1
ATOM 879 C CA . LEU A 1 105 ? -18.562 3.902 14.093 1.00 48.25 105 LEU A CA 1
ATOM 880 C C . LEU A 1 105 ? -19.566 2.954 14.743 1.00 48.25 105 LEU A C 1
ATOM 882 O O . LEU A 1 105 ? -19.471 1.738 14.566 1.00 48.25 105 LEU A O 1
ATOM 886 N N . GLU A 1 106 ? -20.519 3.492 15.502 1.00 49.59 106 GLU A N 1
ATOM 887 C CA . GLU A 1 106 ? -21.706 2.722 15.838 1.00 49.59 106 GLU A CA 1
ATOM 888 C C . GLU A 1 106 ? -22.386 2.344 14.517 1.00 49.59 106 GLU A C 1
ATOM 890 O O . GLU A 1 106 ? -22.672 3.227 13.694 1.00 49.59 106 GLU A O 1
ATOM 895 N N . PRO A 1 107 ? -22.636 1.048 14.259 1.00 40.06 107 PRO A N 1
ATOM 896 C CA . PRO A 1 107 ? -23.454 0.665 13.128 1.00 40.06 107 PRO A CA 1
ATOM 897 C C . PRO A 1 107 ? -24.794 1.371 13.307 1.00 40.06 107 PRO A C 1
ATOM 899 O O . PRO A 1 107 ? -25.498 1.120 14.288 1.00 40.06 107 PRO A O 1
ATOM 902 N N . LYS A 1 108 ? -25.158 2.262 12.378 1.00 45.78 108 LYS A N 1
ATOM 903 C CA . LYS A 1 108 ? -26.527 2.770 12.337 1.00 45.78 108 LYS A CA 1
ATOM 904 C C . LYS A 1 108 ? -27.421 1.545 12.209 1.00 45.78 108 LYS A C 1
ATOM 906 O O . LYS A 1 108 ? -27.388 0.879 11.175 1.00 45.78 108 LYS A O 1
ATOM 911 N N . LYS A 1 109 ? -28.170 1.225 13.274 1.00 44.44 109 LYS A N 1
ATOM 912 C CA . LYS A 1 109 ? -29.252 0.241 13.202 1.00 44.44 109 LYS A CA 1
ATOM 913 C C . LYS A 1 109 ? -30.078 0.615 11.987 1.00 44.44 109 LYS A C 1
ATOM 915 O O . LYS A 1 109 ? -30.526 1.756 11.874 1.00 44.44 109 LYS A O 1
ATOM 920 N N . ASP A 1 110 ? -30.194 -0.330 11.071 1.00 42.19 110 ASP A N 1
ATOM 921 C CA . ASP A 1 110 ? -30.934 -0.141 9.843 1.00 42.19 110 ASP A CA 1
ATOM 922 C C . ASP A 1 110 ? -32.347 0.362 10.191 1.00 42.19 110 ASP A C 1
ATOM 924 O O . ASP A 1 110 ? -33.090 -0.276 10.944 1.00 42.19 110 ASP A O 1
ATOM 928 N N . LEU A 1 111 ? -32.697 1.553 9.696 1.00 50.44 111 LEU A N 1
ATOM 929 C CA . LEU A 1 111 ? -33.997 2.192 9.936 1.00 50.44 111 LEU A CA 1
ATOM 930 C C . LEU A 1 111 ? -35.151 1.351 9.361 1.00 50.44 111 LEU A C 1
ATOM 932 O O . LEU A 1 111 ? -36.305 1.550 9.743 1.00 50.44 111 LEU A O 1
ATOM 936 N N . SER A 1 112 ? -34.841 0.367 8.509 1.00 50.53 112 SER A N 1
ATOM 937 C CA . SER A 1 112 ? -35.790 -0.618 7.985 1.00 50.53 112 SER A CA 1
ATOM 938 C C . SER A 1 112 ? -36.430 -1.500 9.073 1.00 50.53 112 SER A C 1
ATOM 940 O O . SER A 1 112 ? -37.546 -1.986 8.883 1.00 50.53 112 SER A O 1
ATOM 942 N N . VAL A 1 113 ? -35.784 -1.664 10.237 1.00 49.81 113 VAL A N 1
ATOM 943 C CA . VAL A 1 113 ? -36.321 -2.447 11.369 1.00 49.81 113 VAL A CA 1
ATOM 944 C C . VAL A 1 113 ? -37.299 -1.624 12.219 1.00 49.81 113 VAL A C 1
ATOM 946 O O . VAL A 1 113 ? -38.240 -2.177 12.783 1.00 49.81 113 VAL A O 1
ATOM 949 N N . LEU A 1 114 ? -37.140 -0.297 12.272 1.00 44.09 114 LEU A N 1
ATOM 950 C CA . LEU A 1 114 ? -38.026 0.590 13.039 1.00 44.09 114 LEU A CA 1
ATOM 951 C C . LEU A 1 114 ? -39.352 0.887 12.323 1.00 44.09 114 LEU A C 1
ATOM 953 O O . LEU A 1 114 ? -40.344 1.167 12.989 1.00 44.09 114 LEU A O 1
ATOM 957 N N . MET A 1 115 ? -39.405 0.771 10.991 1.00 46.06 115 MET A N 1
ATOM 958 C CA . MET A 1 115 ? -40.630 1.022 10.215 1.00 46.06 115 MET A CA 1
ATOM 959 C C . MET A 1 115 ? -41.575 -0.185 10.091 1.00 46.06 115 MET A C 1
ATOM 961 O O . MET A 1 115 ? -42.671 -0.034 9.563 1.00 46.06 115 MET A O 1
ATOM 965 N N . ARG A 1 116 ? -41.200 -1.377 10.578 1.00 48.59 116 ARG A N 1
ATOM 966 C CA . ARG A 1 116 ? -42.074 -2.569 10.535 1.00 48.59 116 ARG A CA 1
ATOM 967 C C . ARG A 1 116 ? -42.959 -2.755 11.773 1.00 48.59 116 ARG A C 1
ATOM 969 O O . ARG A 1 116 ? -43.846 -3.598 11.741 1.00 48.59 116 ARG A O 1
ATOM 976 N N . ASN A 1 117 ? -42.760 -1.964 12.831 1.00 46.53 117 ASN A N 1
ATOM 977 C CA . ASN A 1 117 ? -43.463 -2.141 14.109 1.00 46.53 117 ASN A CA 1
ATOM 978 C C . ASN A 1 117 ? -44.532 -1.073 14.410 1.00 46.53 117 ASN A C 1
ATOM 980 O O . ASN A 1 117 ? -45.092 -1.082 15.502 1.00 46.53 117 ASN A O 1
ATOM 984 N N . THR A 1 118 ? -44.839 -0.163 13.480 1.00 46.50 118 THR A N 1
ATOM 985 C CA . THR A 1 118 ? -45.826 0.918 13.693 1.00 46.50 118 THR A CA 1
ATOM 986 C C . THR A 1 118 ? -47.108 0.783 12.871 1.00 46.50 118 THR A C 1
ATOM 988 O O . THR A 1 118 ? -47.907 1.714 12.833 1.00 46.50 118 THR A O 1
ATOM 991 N N . THR A 1 119 ? -47.366 -0.370 12.251 1.00 48.88 119 THR A N 1
ATOM 992 C CA . THR A 1 119 ? -48.619 -0.621 11.517 1.00 48.88 119 THR A CA 1
ATOM 993 C C . THR A 1 119 ? -49.324 -1.852 12.076 1.00 48.88 119 THR A C 1
ATOM 995 O O . THR A 1 119 ? -49.279 -2.923 11.490 1.00 48.88 119 THR A O 1
ATOM 998 N N . ASN A 1 120 ? -49.926 -1.698 13.254 1.00 47.38 120 ASN A N 1
ATOM 999 C CA . ASN A 1 120 ? -51.013 -2.544 13.752 1.00 47.38 120 ASN A CA 1
ATOM 1000 C C . ASN A 1 120 ? -51.863 -1.692 14.706 1.00 47.38 120 ASN A C 1
ATOM 1002 O O . ASN A 1 120 ? -51.659 -1.717 15.918 1.00 47.38 120 ASN A O 1
ATOM 1006 N N . PHE A 1 121 ? -52.768 -0.907 14.123 1.00 43.56 121 PHE A N 1
ATOM 1007 C CA . PHE A 1 121 ? -54.001 -0.421 14.740 1.00 43.56 121 PHE A CA 1
ATOM 1008 C C . PHE A 1 121 ? -55.093 -0.457 13.677 1.00 43.56 121 PHE A C 1
ATOM 1010 O O . PHE A 1 121 ? -54.789 -0.042 12.534 1.00 43.56 121 PHE A O 1
#

Foldseek 3Di:
DDDPDDDPPDDPVVVVVVVVVCVVPPDPVDPDDDCPPPPPVPVVQADPVRHGDDDDPVQWDAPDPVPRDIDGPVVVVVVVVVLVVVVVCVVVVNDDCVPPPSPPPDPPPPCVVVVVPPPDD

Sequence (121 aa):
MEITKGNNSLNSKSIFIERKKYDELFPESVIRKINLWDEKNLFGKVDRFNNPIILKNQMVRQISVDNNIYSANFIIDAFFQIKREFKEKERRQRINLDGSVFADLEPKKDLSVLMRNTTNF

Secondary structure (DSSP, 8-state):
-------TT--HHHHHHHHHHHHHHS-TT-SS---TTT-GGGTTTB-TTS-B-PPPGGGEEEEETTTTEEEEHHHHHHHHHHHHHHHHHHHTT-S--TT-TTS-------TTTGGGSS---